Protein AF-A0A7C1ADQ8-F1 (afdb_monomer_lite)

Structure (mmCIF, N/CA/C/O backbone):
data_AF-A0A7C1ADQ8-F1
#
_entry.id   AF-A0A7C1ADQ8-F1
#
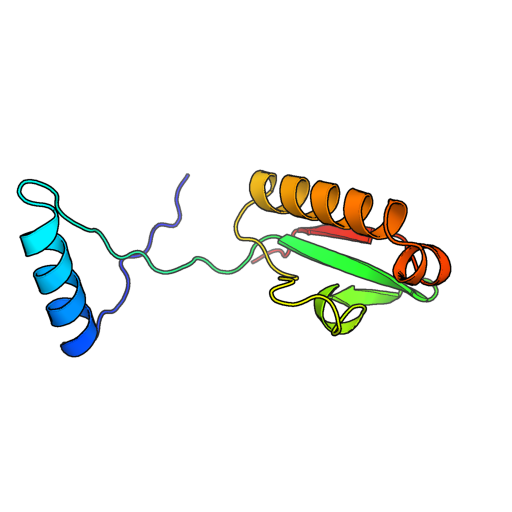loop_
_atom_site.group_PDB
_atom_site.id
_atom_site.type_symbol
_atom_site.label_atom_id
_atom_site.label_alt_id
_atom_site.label_comp_id
_atom_site.label_asym_id
_atom_site.label_entity_id
_atom_site.label_seq_id
_atom_site.pdbx_PDB_ins_code
_atom_site.Cartn_x
_atom_site.Cartn_y
_atom_site.Cartn_z
_atom_site.occupancy
_atom_site.B_iso_or_equiv
_atom_site.auth_seq_id
_atom_site.auth_comp_id
_atom_site.auth_asym_id
_atom_site.auth_atom_id
_atom_site.pdbx_PDB_model_num
ATOM 1 N N . MET A 1 1 ? -15.155 13.262 0.087 1.00 34.41 1 MET A N 1
ATOM 2 C CA . MET A 1 1 ? -16.483 12.949 0.644 1.00 34.41 1 MET A CA 1
ATOM 3 C C . MET A 1 1 ? -16.476 11.474 0.937 1.00 34.41 1 MET A C 1
ATOM 5 O O . MET A 1 1 ? -16.266 10.681 0.028 1.00 34.41 1 MET A O 1
ATOM 9 N N . ASP A 1 2 ? -16.519 11.176 2.225 1.00 44.88 2 ASP A N 1
ATOM 10 C CA . ASP A 1 2 ? -16.204 9.886 2.807 1.00 44.88 2 ASP A CA 1
ATOM 11 C C . ASP A 1 2 ? -17.195 8.797 2.389 1.00 44.88 2 ASP A C 1
ATOM 13 O O . ASP A 1 2 ? -18.367 8.831 2.757 1.00 44.88 2 ASP A O 1
ATOM 17 N N . ASN A 1 3 ? -16.704 7.792 1.661 1.00 46.03 3 ASN A N 1
ATOM 18 C CA . ASN A 1 3 ? -17.378 6.502 1.491 1.00 46.03 3 ASN A CA 1
ATOM 19 C C . ASN A 1 3 ? -17.217 5.673 2.782 1.00 46.03 3 ASN A C 1
ATOM 21 O O . ASN A 1 3 ? -16.682 4.565 2.770 1.00 46.03 3 ASN A O 1
ATOM 25 N N . THR A 1 4 ? -17.627 6.230 3.923 1.00 54.44 4 THR A N 1
ATOM 26 C CA . THR A 1 4 ? -17.564 5.533 5.209 1.00 54.44 4 THR A CA 1
ATOM 27 C C . THR A 1 4 ? -18.761 4.610 5.315 1.00 54.44 4 THR A C 1
ATOM 29 O O . THR A 1 4 ? -19.863 5.021 5.677 1.00 54.44 4 THR A O 1
ATOM 32 N N . LYS A 1 5 ? -18.550 3.341 4.984 1.00 64.00 5 LYS A N 1
ATOM 33 C CA . LYS A 1 5 ? -19.521 2.290 5.262 1.00 64.00 5 LYS A CA 1
ATOM 34 C C . LYS A 1 5 ? -19.279 1.774 6.678 1.00 64.00 5 LYS A C 1
ATOM 36 O O . LYS A 1 5 ? -18.134 1.577 7.079 1.00 64.00 5 LYS A O 1
ATOM 41 N N . MET A 1 6 ? -20.340 1.601 7.463 1.00 69.06 6 MET A N 1
ATOM 42 C CA . MET A 1 6 ? -20.224 0.956 8.775 1.00 69.06 6 MET A CA 1
ATOM 43 C C . MET A 1 6 ? -19.723 -0.471 8.572 1.00 69.06 6 MET A C 1
ATOM 45 O O . MET A 1 6 ? -20.244 -1.181 7.709 1.00 69.06 6 MET A O 1
ATOM 49 N N . ALA A 1 7 ? -18.711 -0.876 9.339 1.00 74.62 7 ALA A N 1
ATOM 50 C 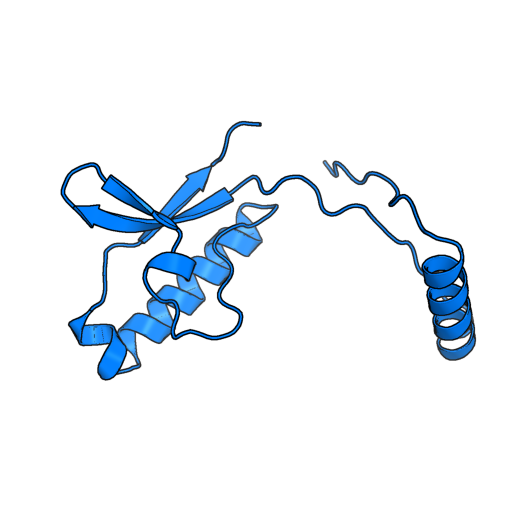CA . ALA A 1 7 ? -18.208 -2.235 9.242 1.00 74.62 7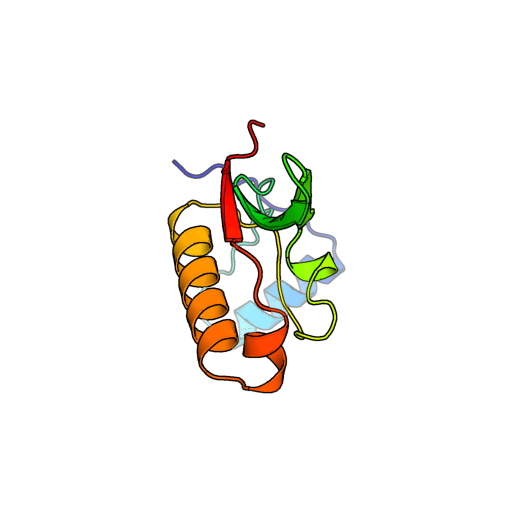 ALA A CA 1
ATOM 51 C C . ALA A 1 7 ? -19.270 -3.228 9.720 1.00 74.62 7 ALA A C 1
ATOM 53 O O . ALA A 1 7 ? -19.906 -3.015 10.753 1.00 74.62 7 ALA A O 1
ATOM 54 N N . LYS A 1 8 ? -19.441 -4.340 8.998 1.00 79.81 8 LYS A N 1
ATOM 55 C CA . LYS A 1 8 ? -20.100 -5.510 9.583 1.00 79.81 8 LYS A CA 1
ATOM 56 C C . LYS A 1 8 ? -19.182 -6.092 10.653 1.00 79.81 8 LYS A C 1
ATOM 58 O O . LYS A 1 8 ? -18.127 -6.626 10.327 1.00 79.81 8 LYS A O 1
ATOM 63 N N . LEU A 1 9 ? -19.590 -5.955 11.908 1.00 81.38 9 LEU A N 1
ATOM 64 C CA . LEU A 1 9 ? -18.868 -6.479 13.061 1.00 81.38 9 LEU A CA 1
ATOM 65 C C . LEU A 1 9 ? -19.419 -7.848 13.447 1.00 81.38 9 LEU A C 1
ATOM 67 O O . LEU A 1 9 ? -20.634 -8.052 13.423 1.00 81.38 9 LEU A O 1
ATOM 71 N N . SER A 1 10 ? -18.523 -8.765 13.802 1.00 87.19 10 SER A N 1
ATOM 72 C CA . SER A 1 10 ? -18.900 -9.980 14.522 1.00 87.19 10 SER A CA 1
ATOM 73 C C . SER A 1 10 ? -19.169 -9.673 16.001 1.00 87.19 10 SER A C 1
ATOM 75 O O . SER A 1 10 ? -18.771 -8.618 16.504 1.00 87.19 10 SER A O 1
ATOM 77 N N . ASP A 1 11 ? -19.812 -10.598 16.717 1.00 87.69 11 ASP A N 1
ATOM 78 C CA . ASP A 1 11 ? -20.037 -10.453 18.163 1.00 87.69 11 ASP A CA 1
ATOM 79 C C . ASP A 1 11 ? -18.712 -10.331 18.942 1.00 87.69 11 ASP A C 1
ATOM 81 O O . ASP A 1 11 ? -18.618 -9.530 19.876 1.00 87.69 11 ASP A O 1
ATOM 85 N N . GLU A 1 12 ? -17.661 -11.037 18.503 1.00 87.62 12 GLU A N 1
ATOM 86 C CA . GLU A 1 12 ? -16.307 -10.937 19.070 1.00 87.62 12 GLU A CA 1
ATOM 87 C C . GLU A 1 12 ? -15.704 -9.535 18.871 1.00 87.62 12 GLU A C 1
ATOM 89 O O . GLU A 1 12 ? -15.138 -8.958 19.806 1.00 87.62 12 GLU A O 1
ATOM 94 N N . ASP A 1 13 ? -15.867 -8.941 17.683 1.00 85.31 13 ASP A N 1
ATOM 95 C CA . ASP A 1 13 ? -15.381 -7.584 17.402 1.00 85.31 13 ASP A CA 1
ATOM 96 C C . ASP A 1 13 ? -16.104 -6.541 18.265 1.00 85.31 13 ASP A C 1
ATOM 98 O O . ASP A 1 13 ? -15.483 -5.608 18.784 1.00 85.31 13 ASP A O 1
ATOM 102 N N . VAL A 1 14 ? -17.420 -6.700 18.453 1.00 87.25 14 VAL A N 1
ATOM 103 C CA . VAL A 1 14 ? -18.224 -5.815 19.308 1.00 87.25 14 VAL A CA 1
ATOM 104 C C . VAL A 1 14 ? -17.757 -5.898 20.761 1.00 87.25 14 VAL A C 1
ATOM 106 O O . VAL A 1 14 ? -17.640 -4.870 21.433 1.00 87.25 14 VAL A O 1
ATOM 109 N N . GLU A 1 15 ? -17.464 -7.096 21.263 1.00 89.62 15 GLU A N 1
ATOM 110 C CA . GLU A 1 15 ? -16.977 -7.281 22.629 1.00 89.62 15 GLU A CA 1
ATOM 111 C C . GLU A 1 15 ? -15.577 -6.679 22.837 1.00 89.62 15 GLU A C 1
ATOM 113 O O . GLU A 1 15 ? -15.318 -6.021 23.857 1.00 89.62 15 GLU A O 1
ATOM 118 N N . ALA A 1 16 ? -14.695 -6.814 21.844 1.00 88.38 16 ALA A N 1
ATOM 119 C CA . ALA A 1 16 ? -13.381 -6.181 21.846 1.00 88.38 16 ALA A CA 1
ATOM 120 C C . ALA A 1 16 ? -13.485 -4.646 21.858 1.00 88.38 16 ALA A C 1
ATOM 122 O O . ALA A 1 16 ? -12.817 -3.987 22.663 1.00 88.38 16 ALA A O 1
ATOM 123 N N . ILE A 1 17 ? -14.362 -4.073 21.024 1.00 88.00 17 ILE A N 1
ATOM 124 C CA . ILE A 1 17 ? -14.618 -2.627 20.976 1.00 88.00 17 ILE A CA 1
ATOM 125 C C . ILE A 1 17 ? -15.144 -2.131 22.323 1.00 88.00 17 ILE A C 1
ATOM 127 O O . ILE A 1 17 ? -14.558 -1.216 22.900 1.00 88.00 17 ILE A O 1
ATOM 131 N N . ARG A 1 18 ? -16.163 -2.786 22.894 1.00 88.31 18 ARG A N 1
ATOM 132 C CA . ARG A 1 18 ? -16.715 -2.419 24.212 1.00 88.31 18 ARG A CA 1
ATOM 133 C C . ARG A 1 18 ? -15.663 -2.463 25.317 1.00 88.31 18 ARG A C 1
ATOM 135 O O . ARG A 1 18 ? -15.651 -1.624 26.218 1.00 88.31 18 ARG A O 1
ATOM 142 N N . SER A 1 19 ? -14.769 -3.447 25.268 1.00 90.44 19 SER A N 1
ATOM 143 C CA . SER A 1 19 ? -13.673 -3.573 26.233 1.00 90.44 19 SER A CA 1
ATOM 144 C C . SER A 1 19 ? -12.655 -2.437 26.108 1.00 90.44 19 SER A C 1
ATOM 146 O O . SER A 1 19 ? -12.097 -1.997 27.115 1.00 90.44 19 SER A O 1
ATOM 148 N N . LEU A 1 20 ? -12.419 -1.940 24.893 1.00 89.75 20 LEU A N 1
ATOM 149 C CA . LEU A 1 20 ? -11.570 -0.777 24.644 1.00 89.75 20 LEU A CA 1
ATOM 150 C C . LEU A 1 20 ? -12.252 0.528 25.063 1.00 89.75 20 LEU A C 1
ATOM 152 O O . LEU A 1 20 ? -11.615 1.346 25.721 1.00 89.75 20 LEU A O 1
ATOM 156 N N . GLU A 1 21 ? -13.540 0.702 24.773 1.00 89.81 21 GLU A N 1
ATOM 157 C CA . GLU A 1 21 ? -14.320 1.871 25.204 1.00 89.81 21 GLU A CA 1
ATOM 158 C C . GLU A 1 21 ? -14.312 2.021 26.728 1.00 89.81 21 GLU A C 1
ATOM 160 O O . GLU A 1 21 ? -14.029 3.101 27.241 1.00 89.81 21 GLU A O 1
ATOM 165 N N . LYS A 1 22 ? -14.473 0.914 27.470 1.00 89.31 22 LYS A N 1
ATOM 166 C CA . LYS A 1 22 ? -14.339 0.907 28.938 1.00 89.31 22 LYS A CA 1
ATOM 167 C C . LYS A 1 22 ? -12.993 1.451 29.428 1.00 89.31 22 LYS A C 1
ATOM 169 O O . LYS A 1 22 ? -12.943 2.063 30.490 1.00 89.31 22 LYS A O 1
ATOM 174 N N . LYS A 1 23 ? -11.904 1.239 28.679 1.00 90.62 23 LYS A N 1
ATOM 175 C CA . LYS A 1 23 ? -10.574 1.789 29.008 1.00 90.62 23 LYS A CA 1
ATOM 176 C C . LYS A 1 23 ? -10.442 3.267 28.634 1.00 90.62 23 LYS A C 1
ATOM 178 O O . LYS A 1 23 ? -9.636 3.969 29.235 1.00 90.62 23 LYS A O 1
ATOM 183 N N . LEU A 1 24 ? -11.194 3.726 27.635 1.00 85.88 24 LEU A N 1
ATOM 184 C CA . LEU A 1 24 ? -11.135 5.089 27.102 1.00 85.88 24 LEU A CA 1
ATOM 185 C C . LEU A 1 24 ? -12.090 6.065 27.813 1.00 85.88 24 LEU A C 1
ATOM 187 O O . LEU A 1 24 ? -11.916 7.282 27.678 1.00 85.88 24 LEU A O 1
ATOM 191 N N . GLY A 1 25 ? -13.046 5.539 28.587 1.00 88.25 25 GLY A N 1
ATOM 192 C CA . GLY A 1 25 ? -13.963 6.297 29.433 1.00 88.25 25 GLY A CA 1
ATOM 193 C C . GLY A 1 25 ? -15.158 6.838 28.653 1.00 88.25 25 GLY A C 1
ATOM 194 O O . GLY A 1 25 ? -16.011 6.083 28.207 1.00 88.25 25 GLY A O 1
ATOM 195 N N . ASP A 1 26 ? -15.217 8.157 28.496 1.00 88.12 26 ASP A N 1
ATOM 196 C CA . ASP A 1 26 ? -16.308 8.896 27.847 1.00 88.12 26 ASP A CA 1
ATOM 197 C C . ASP A 1 26 ? -16.288 8.851 26.306 1.00 88.12 26 ASP A C 1
ATOM 199 O O . ASP A 1 26 ? -17.085 9.524 25.652 1.00 88.12 26 ASP A O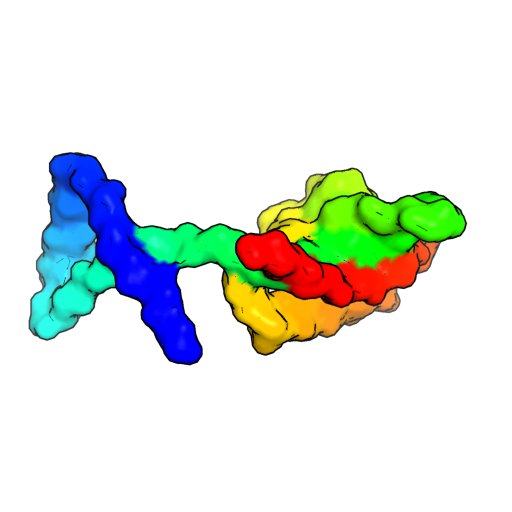 1
ATOM 203 N N . LYS A 1 27 ? -15.371 8.083 25.706 1.00 85.06 27 LYS A N 1
ATOM 204 C CA . LYS A 1 27 ? -15.147 8.044 24.254 1.00 85.06 27 LYS A CA 1
ATOM 205 C C . LYS A 1 27 ? -15.798 6.811 23.645 1.00 85.06 27 LYS A C 1
ATOM 207 O O . LYS A 1 27 ? -15.559 5.696 24.098 1.00 85.06 27 LYS A O 1
ATOM 212 N N . CYS A 1 28 ? -16.547 7.034 22.571 1.00 82.38 28 CYS A N 1
ATOM 213 C CA . CYS A 1 28 ? -17.128 5.990 21.733 1.00 82.38 28 CYS A CA 1
ATOM 214 C C . CYS A 1 28 ? -16.187 5.670 20.562 1.00 82.38 28 CYS A C 1
ATOM 216 O O . CYS A 1 28 ? -15.611 6.578 19.953 1.00 82.38 28 CYS A O 1
ATOM 218 N N . LEU A 1 29 ? -16.023 4.387 20.250 1.00 81.25 29 LEU A N 1
ATOM 219 C CA . LEU A 1 29 ? -15.232 3.896 19.127 1.00 81.25 29 LEU A CA 1
ATOM 220 C C . LEU A 1 29 ? -16.158 3.514 17.968 1.00 81.25 29 LEU A C 1
ATOM 222 O O . LEU A 1 29 ? -17.069 2.707 18.117 1.00 81.25 29 LEU A O 1
ATOM 226 N N . ILE A 1 30 ? -15.891 4.055 16.777 1.00 77.44 30 ILE A N 1
ATOM 227 C CA . ILE A 1 30 ? -16.655 3.745 15.561 1.00 77.44 30 ILE A CA 1
ATOM 228 C C . ILE A 1 30 ? -15.799 2.869 14.648 1.00 77.44 30 ILE A C 1
ATOM 230 O O . ILE A 1 30 ? -14.708 3.269 14.235 1.00 77.44 30 ILE A O 1
ATOM 234 N N . ALA A 1 31 ? -16.306 1.684 14.306 1.00 75.88 31 ALA A N 1
ATOM 235 C CA . ALA A 1 31 ? -15.675 0.806 13.330 1.00 75.88 31 ALA A CA 1
ATOM 236 C C . ALA A 1 31 ? -16.207 1.083 11.920 1.00 75.88 31 ALA A C 1
ATOM 238 O O . ALA A 1 31 ? -17.410 1.032 11.653 1.00 75.88 31 ALA A O 1
ATOM 239 N N . VAL A 1 32 ? -15.286 1.352 11.003 1.00 74.75 32 VAL A N 1
ATOM 240 C CA . VAL A 1 32 ? -15.589 1.681 9.611 1.00 74.75 32 VAL A CA 1
ATOM 241 C C . VAL A 1 32 ? -14.976 0.640 8.684 1.00 74.75 32 VAL A C 1
ATOM 243 O O . VAL A 1 32 ? -13.865 0.157 8.914 1.00 74.75 32 VAL A O 1
ATOM 246 N N . GLU A 1 33 ? -15.708 0.271 7.637 1.00 68.38 33 GLU A N 1
ATOM 247 C CA . GLU A 1 33 ? -15.205 -0.583 6.567 1.00 68.38 33 GLU A CA 1
ATOM 248 C C . GLU A 1 33 ? -14.104 0.182 5.823 1.00 68.38 33 GLU A C 1
ATOM 250 O O . GLU A 1 33 ? -14.289 1.327 5.404 1.00 68.38 33 GLU A O 1
ATOM 255 N N . LYS A 1 34 ? -12.933 -0.440 5.653 1.00 63.56 34 LYS A N 1
ATOM 256 C CA . LYS A 1 34 ? -11.903 0.120 4.775 1.00 63.56 34 LYS A CA 1
ATOM 257 C C . LYS A 1 34 ? -12.451 0.095 3.351 1.00 63.56 34 LYS A C 1
ATOM 259 O O . LYS A 1 34 ? -12.728 -0.982 2.831 1.00 63.56 34 LYS A O 1
ATOM 264 N N . GLY A 1 35 ? -12.610 1.272 2.747 1.00 64.12 35 GLY A N 1
ATOM 265 C CA . GLY A 1 35 ? -13.008 1.389 1.346 1.00 64.12 35 GLY A CA 1
ATOM 266 C C . GLY A 1 35 ? -12.054 0.634 0.419 1.00 64.12 35 GLY A C 1
ATOM 267 O O . GLY A 1 35 ? -10.890 0.398 0.763 1.00 64.12 35 GLY A O 1
ATOM 268 N N . GLU A 1 36 ? -12.549 0.262 -0.764 1.00 68.19 36 GLU A N 1
ATOM 269 C CA . GLU A 1 36 ? -11.699 -0.284 -1.820 1.00 68.19 36 GLU A CA 1
ATOM 270 C C . GLU A 1 36 ? -10.542 0.683 -2.096 1.00 68.19 36 GLU A C 1
ATOM 272 O O . GLU A 1 36 ? -10.716 1.904 -2.143 1.00 68.19 36 GLU A O 1
ATOM 277 N N . ALA A 1 37 ? -9.329 0.147 -2.215 1.00 74.12 37 ALA A N 1
ATOM 278 C CA . ALA A 1 37 ? -8.164 0.983 -2.437 1.00 74.12 37 ALA A CA 1
ATOM 279 C C . ALA A 1 37 ? -8.259 1.676 -3.801 1.00 74.12 37 ALA A C 1
ATOM 281 O O . ALA A 1 37 ? -8.332 1.025 -4.840 1.00 74.12 37 ALA A O 1
ATOM 282 N N . MET A 1 38 ? -8.193 3.004 -3.797 1.00 87.00 38 MET A N 1
ATOM 283 C CA . MET A 1 38 ? -8.336 3.822 -5.004 1.00 87.00 38 MET A CA 1
ATOM 284 C C . MET A 1 38 ? -7.001 4.080 -5.702 1.00 87.00 38 MET A C 1
ATOM 286 O O . MET A 1 38 ? -6.974 4.549 -6.839 1.00 87.00 38 MET A O 1
ATOM 290 N N . TYR A 1 39 ? -5.877 3.804 -5.040 1.00 92.44 39 TYR A N 1
ATOM 291 C CA . TYR A 1 39 ? -4.543 4.093 -5.553 1.00 92.44 39 TYR A CA 1
ATOM 292 C C . TYR A 1 39 ? -3.626 2.880 -5.402 1.00 92.44 39 TYR A C 1
ATOM 294 O O . TYR A 1 39 ? -3.463 2.345 -4.308 1.00 92.44 39 TYR A O 1
ATOM 302 N N . ALA A 1 40 ? -2.989 2.482 -6.504 1.00 94.38 40 ALA A N 1
ATOM 303 C CA . ALA A 1 40 ? -1.910 1.502 -6.529 1.00 94.38 40 ALA A CA 1
ATOM 304 C C . ALA A 1 40 ? -0.557 2.217 -6.593 1.00 94.38 40 ALA A C 1
ATOM 306 O O . ALA A 1 40 ? -0.346 3.078 -7.454 1.00 94.38 40 ALA A O 1
ATOM 307 N N . LEU A 1 41 ? 0.377 1.835 -5.729 1.00 96.94 41 LEU A N 1
ATOM 308 C CA . LEU A 1 41 ? 1.789 2.164 -5.847 1.00 96.94 41 LEU A CA 1
ATOM 309 C C . LEU A 1 41 ? 2.488 1.018 -6.583 1.00 96.94 41 LEU A C 1
ATOM 311 O O . LEU A 1 41 ? 2.491 -0.126 -6.138 1.00 96.94 41 LEU A O 1
ATOM 315 N N . GLU A 1 42 ? 3.074 1.332 -7.734 1.00 97.50 42 GLU A N 1
ATOM 316 C CA . GLU A 1 42 ? 3.650 0.340 -8.644 1.00 97.50 42 GLU A CA 1
ATOM 317 C C . GLU A 1 42 ? 5.100 0.679 -8.982 1.00 97.50 42 GLU A C 1
ATOM 319 O O . GLU A 1 42 ? 5.471 1.854 -9.055 1.00 97.50 42 GLU A O 1
ATOM 324 N N . ALA A 1 43 ? 5.901 -0.344 -9.264 1.00 97.38 43 ALA A N 1
ATOM 325 C CA . ALA A 1 43 ? 7.247 -0.233 -9.805 1.00 97.38 43 ALA A CA 1
ATOM 326 C C . ALA A 1 43 ? 7.302 -0.750 -11.249 1.00 97.38 43 ALA A C 1
ATOM 328 O O . ALA A 1 43 ? 6.659 -1.735 -11.610 1.00 97.38 43 ALA A O 1
ATOM 329 N N . LYS A 1 44 ? 8.091 -0.083 -12.096 1.00 97.44 44 LYS A N 1
ATOM 330 C CA . LYS A 1 44 ? 8.287 -0.485 -13.493 1.00 97.44 44 LYS A CA 1
ATOM 331 C C . LYS A 1 44 ? 9.255 -1.665 -13.570 1.00 97.44 44 LYS A C 1
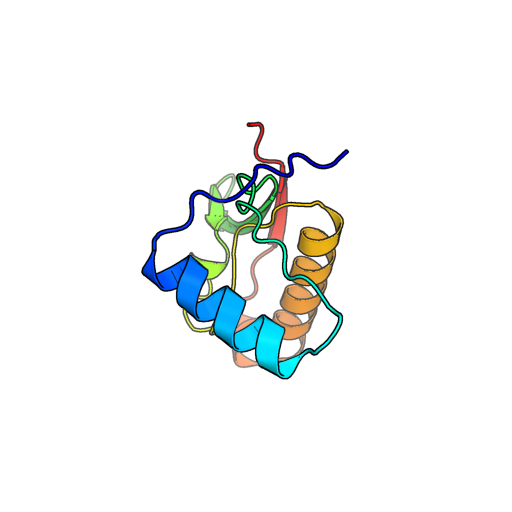ATOM 333 O O . LYS A 1 44 ? 10.438 -1.500 -13.260 1.00 97.44 44 LYS A O 1
ATOM 338 N N . ILE A 1 45 ? 8.779 -2.824 -14.022 1.00 96.31 45 ILE A N 1
ATOM 339 C CA . ILE A 1 45 ? 9.603 -4.039 -14.154 1.00 96.31 45 ILE A CA 1
ATOM 340 C C . ILE A 1 45 ? 10.131 -4.246 -15.579 1.00 96.31 45 ILE A C 1
ATOM 342 O O . ILE A 1 45 ? 11.238 -4.755 -15.741 1.00 96.31 45 ILE A O 1
ATOM 346 N N . SER A 1 46 ? 9.411 -3.770 -16.600 1.00 94.00 46 SER A N 1
ATOM 347 C CA . SER A 1 46 ? 9.839 -3.794 -18.007 1.00 94.00 46 SER A CA 1
ATOM 348 C C . SER A 1 46 ? 9.130 -2.682 -18.815 1.00 94.00 46 SER A C 1
ATOM 350 O O . SER A 1 46 ? 8.352 -1.902 -18.245 1.00 94.00 46 SER A O 1
ATOM 352 N N . PRO A 1 47 ? 9.421 -2.491 -20.118 1.00 94.50 47 PRO A N 1
ATOM 353 C CA . PRO A 1 47 ? 8.689 -1.535 -20.948 1.00 94.50 47 PRO A CA 1
ATOM 354 C C . PRO A 1 47 ? 7.181 -1.804 -20.899 1.00 94.50 47 PRO A C 1
ATOM 356 O O . PRO A 1 47 ? 6.737 -2.911 -21.160 1.00 94.50 47 PRO A O 1
ATOM 359 N N . ASN A 1 48 ? 6.399 -0.783 -20.545 1.00 92.50 48 ASN A N 1
ATOM 360 C CA . ASN A 1 48 ? 4.940 -0.846 -20.388 1.00 92.50 48 ASN A CA 1
ATOM 361 C C . ASN A 1 48 ? 4.403 -1.812 -19.315 1.00 92.50 48 ASN A C 1
ATOM 363 O O . ASN A 1 48 ? 3.190 -1.870 -19.135 1.00 92.50 48 ASN A O 1
ATOM 367 N N . VAL A 1 49 ? 5.266 -2.475 -18.537 1.00 95.94 49 VAL A N 1
ATOM 368 C CA . VAL A 1 49 ? 4.846 -3.375 -17.456 1.00 95.94 49 VAL A CA 1
ATOM 369 C C . VAL A 1 49 ? 5.179 -2.778 -16.094 1.00 95.94 49 VAL A C 1
ATOM 371 O O . VAL A 1 49 ? 6.316 -2.380 -15.810 1.00 95.94 49 VAL A O 1
ATOM 374 N N . TRP A 1 50 ? 4.157 -2.734 -15.249 1.00 97.31 50 TRP A N 1
ATOM 375 C CA . TRP A 1 50 ? 4.198 -2.206 -13.895 1.00 97.31 50 TRP A CA 1
ATOM 376 C C . TRP A 1 50 ? 3.618 -3.245 -12.946 1.00 97.31 50 TRP A C 1
ATOM 378 O O . TRP A 1 50 ? 2.597 -3.847 -13.258 1.00 97.31 50 TRP A O 1
ATOM 388 N N . GLU A 1 51 ? 4.267 -3.434 -11.806 1.00 97.31 51 GLU A N 1
ATOM 389 C CA . GLU A 1 51 ? 3.876 -4.414 -10.795 1.00 97.31 51 GLU A CA 1
ATOM 390 C C . GLU A 1 51 ? 3.740 -3.727 -9.435 1.00 97.31 51 GLU A C 1
ATOM 392 O O . GLU A 1 51 ? 4.400 -2.716 -9.172 1.00 97.31 51 GLU A O 1
ATOM 397 N N . ALA A 1 52 ? 2.880 -4.270 -8.578 1.00 95.75 52 ALA A N 1
ATOM 398 C CA . ALA A 1 52 ? 2.688 -3.791 -7.217 1.00 95.75 52 ALA A CA 1
ATOM 399 C C . ALA A 1 52 ? 4.017 -3.795 -6.431 1.00 95.75 52 ALA A C 1
ATOM 401 O O . ALA A 1 52 ? 4.825 -4.720 -6.533 1.00 95.75 52 ALA A O 1
ATOM 402 N N . ILE A 1 53 ? 4.286 -2.724 -5.681 1.00 96.06 53 ILE A N 1
ATOM 403 C CA . ILE A 1 53 ? 5.590 -2.530 -5.023 1.00 96.06 53 ILE A CA 1
ATOM 404 C C . ILE A 1 53 ? 5.909 -3.551 -3.927 1.00 96.06 53 ILE A C 1
ATOM 406 O O . ILE A 1 53 ? 7.084 -3.803 -3.679 1.00 96.06 53 ILE A O 1
ATOM 410 N N . ASP A 1 54 ? 4.898 -4.162 -3.322 1.00 95.38 54 ASP A N 1
ATOM 411 C CA . ASP A 1 54 ? 5.025 -5.239 -2.336 1.00 95.38 54 ASP A CA 1
ATOM 412 C C . ASP A 1 54 ? 5.554 -6.536 -2.965 1.00 95.38 54 ASP A C 1
ATOM 414 O O . ASP A 1 54 ? 6.352 -7.243 -2.361 1.00 95.38 54 ASP A O 1
ATOM 418 N N . LYS A 1 55 ? 5.196 -6.815 -4.221 1.00 95.44 55 LYS A N 1
ATOM 419 C CA . LYS A 1 55 ? 5.760 -7.933 -4.991 1.00 95.44 55 LYS A CA 1
ATOM 420 C C . LYS A 1 55 ? 7.154 -7.645 -5.534 1.00 95.44 55 LYS A C 1
ATOM 422 O O . LYS A 1 55 ? 7.932 -8.571 -5.744 1.00 95.44 55 LYS A O 1
ATOM 427 N N . VAL A 1 56 ? 7.461 -6.378 -5.817 1.00 95.00 56 VAL A N 1
ATOM 428 C CA . VAL A 1 56 ? 8.776 -5.975 -6.346 1.00 95.00 56 VAL A CA 1
ATOM 429 C C . VAL A 1 56 ? 9.826 -5.881 -5.240 1.00 95.00 56 VAL A C 1
ATOM 431 O O . VAL A 1 56 ? 10.995 -6.164 -5.501 1.00 95.00 56 VAL A O 1
ATOM 434 N N . TYR A 1 57 ? 9.413 -5.517 -4.027 1.00 94.06 57 TYR A N 1
ATOM 435 C CA . TYR A 1 57 ? 10.269 -5.409 -2.846 1.00 94.06 57 TYR A CA 1
ATOM 436 C C . TYR A 1 57 ? 9.700 -6.221 -1.665 1.00 94.06 57 TYR A C 1
ATOM 438 O O . TYR A 1 57 ? 9.388 -5.637 -0.622 1.00 94.06 57 TYR A O 1
ATOM 446 N N . PRO A 1 58 ? 9.544 -7.553 -1.806 1.00 93.69 58 PRO A N 1
ATOM 447 C CA . PRO A 1 58 ? 8.937 -8.404 -0.777 1.00 93.69 58 PRO A CA 1
ATOM 448 C C . PRO A 1 58 ? 9.722 -8.423 0.541 1.00 93.69 58 PRO A C 1
ATOM 450 O O . PRO A 1 58 ? 9.188 -8.777 1.588 1.00 93.69 58 PRO A O 1
ATOM 453 N N . GLU A 1 59 ? 10.995 -8.037 0.509 1.00 92.31 59 GLU A N 1
ATOM 454 C CA . GLU A 1 59 ? 11.862 -7.933 1.677 1.00 92.31 59 GLU A CA 1
ATOM 455 C C . GLU A 1 59 ? 11.553 -6.726 2.579 1.00 92.31 59 GLU A C 1
ATOM 457 O O . GLU A 1 59 ? 12.014 -6.672 3.722 1.00 92.31 59 GLU A O 1
ATOM 462 N N . ILE A 1 60 ? 10.784 -5.747 2.092 1.00 91.50 60 ILE A N 1
ATOM 463 C CA . ILE A 1 60 ? 10.387 -4.584 2.886 1.00 91.50 60 ILE A CA 1
ATOM 464 C C . ILE A 1 60 ? 9.128 -4.954 3.668 1.00 91.50 60 ILE A C 1
ATOM 466 O O . ILE A 1 60 ? 8.020 -4.994 3.135 1.00 91.50 60 ILE A O 1
ATOM 470 N N . LYS A 1 61 ? 9.310 -5.215 4.963 1.00 88.44 61 LYS A N 1
ATOM 471 C CA . LYS A 1 61 ? 8.216 -5.562 5.871 1.00 88.44 61 LYS A CA 1
ATOM 472 C C . LYS A 1 61 ? 7.139 -4.469 5.887 1.00 88.44 61 LYS A C 1
ATOM 474 O O . LYS A 1 61 ? 7.455 -3.281 5.883 1.00 88.44 61 LYS A O 1
ATOM 479 N N . ASP A 1 62 ? 5.877 -4.893 5.927 1.00 87.31 62 ASP A N 1
ATOM 480 C CA . ASP A 1 62 ? 4.689 -4.033 6.032 1.00 87.31 62 ASP A CA 1
ATOM 481 C C . ASP A 1 62 ? 4.506 -3.043 4.863 1.00 87.31 62 ASP A C 1
ATOM 483 O O . ASP A 1 62 ? 3.736 -2.080 4.949 1.00 87.31 62 ASP A O 1
ATOM 487 N N . LEU A 1 63 ? 5.186 -3.293 3.741 1.00 91.19 63 LEU A N 1
ATOM 488 C CA . LEU A 1 63 ? 5.065 -2.498 2.533 1.00 91.19 63 LEU A CA 1
ATOM 489 C C . LEU A 1 63 ? 3.715 -2.763 1.852 1.00 91.19 63 LEU A C 1
ATOM 491 O O . LEU A 1 63 ? 3.448 -3.855 1.365 1.00 91.19 63 LEU A O 1
ATOM 495 N N . LYS A 1 64 ? 2.853 -1.745 1.805 1.00 93.12 64 LYS A N 1
ATOM 496 C CA . LYS A 1 64 ? 1.521 -1.828 1.186 1.00 93.12 64 LYS A CA 1
ATOM 497 C C . LYS A 1 64 ? 1.554 -1.274 -0.228 1.00 93.12 64 LYS A C 1
ATOM 499 O O . LYS A 1 64 ? 1.989 -0.149 -0.421 1.00 93.12 64 LYS A O 1
ATOM 504 N N . ALA A 1 65 ? 1.024 -1.995 -1.210 1.00 94.12 65 ALA A N 1
ATOM 505 C CA . ALA A 1 65 ? 0.909 -1.467 -2.571 1.00 94.12 65 ALA A CA 1
ATOM 506 C C . ALA A 1 65 ? -0.376 -0.667 -2.833 1.00 94.12 65 ALA A C 1
ATOM 508 O O . ALA A 1 65 ? -0.493 -0.036 -3.880 1.00 94.12 65 ALA A O 1
ATOM 509 N N . TYR A 1 66 ? -1.330 -0.667 -1.903 1.00 93.38 66 TYR A N 1
ATOM 510 C CA . TYR A 1 66 ? -2.677 -0.151 -2.128 1.00 93.38 66 TYR A CA 1
ATOM 511 C C . TYR A 1 66 ? -3.088 0.840 -1.042 1.00 93.38 66 TYR A C 1
ATOM 513 O O . TYR A 1 66 ? -2.894 0.583 0.149 1.00 93.38 66 TYR A O 1
ATOM 521 N N . TYR A 1 67 ? -3.663 1.965 -1.467 1.00 90.56 67 TYR A N 1
ATOM 522 C CA . TYR A 1 67 ? -4.003 3.094 -0.607 1.00 90.56 67 TYR A CA 1
ATOM 523 C C . TYR A 1 67 ? -5.412 3.626 -0.906 1.00 90.56 67 TYR A C 1
ATOM 525 O O . TYR A 1 67 ? -5.814 3.659 -2.074 1.00 90.56 67 TYR A O 1
ATOM 533 N N . PRO A 1 68 ? -6.166 4.040 0.129 1.00 86.12 68 PRO A N 1
ATOM 534 C CA . PRO A 1 68 ? -7.548 4.490 -0.031 1.00 86.12 68 PRO A CA 1
ATOM 535 C C . PRO A 1 68 ? -7.654 5.891 -0.651 1.00 86.12 68 PRO A C 1
ATOM 537 O O . PRO A 1 68 ? -8.611 6.170 -1.366 1.00 86.12 68 PRO A O 1
ATOM 540 N N . ASP A 1 69 ? -6.660 6.754 -0.438 1.00 86.69 69 ASP A N 1
ATOM 541 C CA . ASP A 1 69 ? -6.668 8.149 -0.877 1.00 86.69 69 ASP A CA 1
ATOM 542 C C . ASP A 1 69 ? -5.316 8.587 -1.480 1.00 86.69 69 ASP A C 1
ATOM 544 O O . ASP A 1 69 ? -4.282 7.935 -1.302 1.00 86.69 69 ASP A O 1
ATOM 548 N N . ASP A 1 70 ? -5.334 9.691 -2.234 1.00 89.19 70 ASP A N 1
ATOM 549 C CA . ASP A 1 70 ? -4.167 10.213 -2.962 1.00 89.19 70 ASP A CA 1
ATOM 550 C C . ASP A 1 70 ? -3.075 10.754 -2.031 1.00 89.19 70 ASP A C 1
ATOM 552 O O . ASP A 1 70 ? -1.887 10.632 -2.332 1.00 89.19 70 ASP A O 1
ATOM 556 N N . GLU A 1 71 ? -3.459 11.354 -0.904 1.00 92.50 71 GLU A N 1
ATOM 557 C CA . GLU A 1 71 ? -2.523 11.965 0.037 1.00 92.50 71 GLU A CA 1
ATOM 558 C C . GLU A 1 71 ? -1.671 10.887 0.710 1.00 92.50 71 GLU A C 1
ATOM 560 O O . GLU A 1 71 ? -0.440 10.908 0.597 1.00 92.50 71 GLU A O 1
ATOM 565 N N . THR A 1 72 ? -2.316 9.878 1.296 1.00 91.19 72 THR A N 1
ATOM 566 C CA . THR A 1 72 ? -1.658 8.715 1.895 1.00 91.19 72 THR A CA 1
ATOM 567 C C . THR A 1 72 ? -0.778 8.005 0.865 1.00 91.19 72 THR A C 1
ATOM 569 O O . THR A 1 72 ? 0.369 7.648 1.154 1.00 91.19 72 THR A O 1
ATOM 572 N N . ALA A 1 73 ? -1.261 7.854 -0.372 1.00 94.12 73 ALA A N 1
ATOM 573 C CA . ALA A 1 73 ? -0.502 7.228 -1.449 1.00 94.12 73 ALA A CA 1
ATOM 574 C C . ALA A 1 73 ? 0.765 8.027 -1.821 1.00 94.12 73 ALA A C 1
ATOM 576 O O . ALA A 1 73 ? 1.837 7.449 -2.042 1.00 94.12 73 ALA A O 1
ATOM 577 N N . ARG A 1 74 ? 0.683 9.364 -1.875 1.00 96.19 74 ARG A N 1
ATOM 578 C CA . ARG A 1 74 ? 1.833 10.246 -2.150 1.00 96.19 74 ARG A CA 1
ATOM 579 C C . ARG A 1 74 ? 2.849 10.229 -1.021 1.00 96.19 74 ARG A C 1
ATOM 581 O O . ARG A 1 74 ? 4.046 10.145 -1.312 1.00 96.19 74 ARG A O 1
ATOM 588 N N . LEU A 1 75 ? 2.391 10.268 0.230 1.00 96.44 75 LEU A N 1
ATOM 589 C CA . LEU A 1 75 ? 3.255 10.158 1.406 1.00 96.44 75 LEU A CA 1
ATOM 590 C C . LEU A 1 75 ? 4.022 8.836 1.385 1.00 96.44 75 LEU A C 1
ATOM 592 O O . LEU A 1 75 ? 5.252 8.830 1.472 1.00 96.44 75 LEU A O 1
ATOM 596 N N . ALA A 1 76 ? 3.322 7.727 1.150 1.00 95.44 76 ALA A N 1
ATOM 597 C CA . ALA A 1 76 ? 3.944 6.416 1.058 1.00 95.44 76 ALA A CA 1
ATOM 598 C C . ALA A 1 76 ? 4.940 6.304 -0.106 1.00 95.44 76 ALA A C 1
ATOM 600 O O . ALA A 1 76 ? 6.056 5.813 0.076 1.00 95.44 76 ALA A O 1
ATOM 6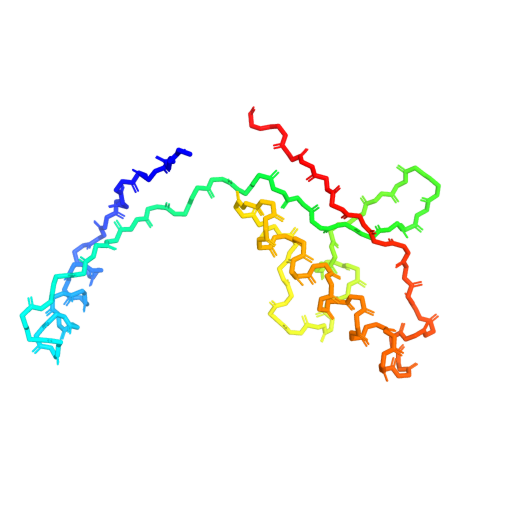01 N N . LYS A 1 77 ? 4.595 6.826 -1.291 1.00 96.56 77 LYS A N 1
ATOM 602 C CA . LYS A 1 77 ? 5.525 6.911 -2.429 1.00 96.56 77 LYS A CA 1
ATOM 603 C C . LYS A 1 77 ? 6.783 7.708 -2.071 1.00 96.56 77 LYS A C 1
ATOM 605 O O . LYS A 1 77 ? 7.883 7.316 -2.461 1.00 96.56 77 LYS A O 1
ATOM 610 N N . GLY A 1 78 ? 6.632 8.835 -1.375 1.00 96.31 78 GLY A N 1
ATOM 611 C CA . GLY A 1 78 ? 7.741 9.675 -0.923 1.00 96.31 78 GLY A CA 1
ATOM 612 C C . GLY A 1 78 ? 8.659 8.941 0.054 1.00 96.31 78 GLY A C 1
ATOM 613 O O . GLY A 1 78 ? 9.872 8.901 -0.162 1.00 96.31 78 GLY A O 1
ATOM 614 N N . ALA A 1 79 ? 8.075 8.293 1.064 1.00 94.88 79 ALA A N 1
ATOM 615 C CA . ALA A 1 79 ? 8.797 7.488 2.044 1.00 94.88 79 ALA A CA 1
ATOM 616 C C . ALA A 1 79 ? 9.552 6.325 1.382 1.00 94.88 79 ALA A C 1
ATOM 618 O O . ALA A 1 79 ? 10.756 6.175 1.597 1.00 94.88 79 ALA A O 1
ATOM 619 N N . LEU A 1 80 ? 8.892 5.569 0.495 1.00 95.31 80 LEU A N 1
ATOM 620 C CA . LEU A 1 80 ? 9.528 4.489 -0.260 1.00 95.31 80 LEU A CA 1
ATOM 621 C C . LEU A 1 80 ? 10.671 5.023 -1.128 1.00 95.31 80 LEU A C 1
ATOM 623 O O . LEU A 1 80 ? 11.768 4.478 -1.106 1.00 95.31 80 LEU A O 1
ATOM 627 N N . LYS A 1 81 ? 10.465 6.128 -1.857 1.00 94.94 81 LYS A N 1
ATOM 628 C CA . LYS A 1 81 ? 11.531 6.753 -2.655 1.00 94.94 81 LYS A CA 1
ATOM 629 C C . LYS A 1 81 ? 12.734 7.132 -1.787 1.00 94.94 81 LYS A C 1
ATOM 631 O O . LYS A 1 81 ? 13.864 6.941 -2.229 1.00 94.94 81 LYS A O 1
ATOM 636 N N . SER A 1 82 ? 12.497 7.664 -0.587 1.00 94.44 82 SER A N 1
ATOM 637 C CA . SER A 1 82 ? 13.553 8.005 0.369 1.00 94.44 82 SER A CA 1
ATOM 638 C C . SER A 1 82 ? 14.325 6.758 0.807 1.00 94.44 82 SER A C 1
ATOM 640 O O . SER A 1 82 ? 15.544 6.717 0.659 1.00 94.44 82 SER A O 1
ATOM 642 N N . LEU A 1 83 ? 13.619 5.699 1.216 1.00 93.00 83 LEU A N 1
ATOM 643 C CA . LEU A 1 83 ? 14.211 4.417 1.611 1.00 93.00 83 LEU A CA 1
ATOM 644 C C . LEU A 1 83 ? 15.053 3.786 0.491 1.00 93.00 83 LEU A C 1
ATOM 646 O O . LEU A 1 83 ? 16.189 3.368 0.716 1.00 93.00 83 LEU A O 1
ATOM 650 N N . LEU A 1 84 ? 14.517 3.750 -0.733 1.00 92.56 84 LEU A N 1
ATOM 651 C CA . LEU A 1 84 ? 15.212 3.202 -1.902 1.00 92.56 84 LEU A CA 1
ATOM 652 C C . LEU A 1 84 ? 16.463 4.017 -2.277 1.00 92.56 84 LEU A C 1
ATOM 654 O O . LEU A 1 84 ? 17.350 3.496 -2.950 1.00 92.56 84 LEU A O 1
ATOM 658 N N . ASN A 1 85 ? 16.532 5.290 -1.875 1.00 92.06 85 ASN A N 1
ATOM 659 C CA . ASN A 1 85 ? 17.689 6.156 -2.095 1.00 92.06 85 ASN A CA 1
ATOM 660 C C . ASN A 1 85 ? 18.713 6.104 -0.955 1.00 92.06 85 ASN A C 1
ATOM 662 O O . ASN A 1 85 ? 19.883 6.368 -1.207 1.00 92.06 85 ASN A O 1
ATOM 666 N N . SER A 1 86 ? 18.295 5.829 0.281 1.00 91.19 86 SER A N 1
ATOM 667 C CA . SER A 1 86 ? 19.177 5.864 1.453 1.00 91.19 86 SER A CA 1
ATOM 668 C C . SER A 1 86 ? 19.830 4.514 1.749 1.00 91.19 86 SER A C 1
ATOM 670 O O . SER A 1 86 ? 20.939 4.464 2.281 1.00 91.19 86 SER A O 1
ATOM 672 N N . ASN A 1 87 ? 19.184 3.407 1.379 1.00 90.50 87 ASN A N 1
ATOM 673 C CA . ASN A 1 87 ? 19.702 2.070 1.631 1.00 90.50 87 ASN A CA 1
ATOM 674 C C . ASN A 1 87 ? 20.488 1.533 0.422 1.00 90.50 87 ASN A C 1
ATOM 676 O O . ASN A 1 87 ? 19.920 1.266 -0.640 1.00 90.50 87 ASN A O 1
ATOM 680 N N . LYS A 1 88 ? 21.797 1.296 0.600 1.00 87.50 88 LYS A N 1
ATOM 681 C CA . LYS A 1 88 ? 22.702 0.785 -0.450 1.00 87.50 88 LYS A CA 1
ATOM 682 C C . LYS A 1 88 ? 22.233 -0.530 -1.088 1.00 87.50 88 LYS A C 1
ATOM 684 O O . LYS A 1 88 ? 22.508 -0.747 -2.269 1.00 87.50 88 LYS A O 1
ATOM 689 N N . ALA A 1 89 ? 21.546 -1.396 -0.339 1.00 86.00 89 ALA A N 1
ATOM 690 C CA . ALA A 1 89 ? 21.010 -2.651 -0.868 1.00 86.00 89 ALA A CA 1
ATOM 691 C C . ALA A 1 89 ? 19.909 -2.390 -1.911 1.00 86.00 89 ALA A C 1
ATOM 693 O O . ALA A 1 89 ? 19.904 -2.999 -2.983 1.00 86.00 89 ALA A O 1
ATOM 694 N N . TYR A 1 90 ? 19.036 -1.418 -1.637 1.00 87.31 90 TYR A N 1
ATOM 695 C CA . TYR A 1 90 ? 17.913 -1.063 -2.502 1.00 87.31 90 TYR A CA 1
ATOM 696 C C . TYR A 1 90 ? 18.293 -0.112 -3.632 1.00 87.31 90 TYR A C 1
ATOM 698 O O . TYR A 1 90 ? 17.748 -0.241 -4.727 1.00 87.31 90 TYR A O 1
ATOM 706 N N . MET A 1 91 ? 19.278 0.769 -3.434 1.00 85.88 91 MET A N 1
ATOM 707 C CA . MET A 1 91 ? 19.755 1.684 -4.480 1.00 85.88 91 MET A CA 1
ATOM 708 C C . MET A 1 91 ? 20.129 0.947 -5.771 1.00 85.88 91 MET A C 1
ATOM 710 O O . MET A 1 91 ? 19.769 1.392 -6.859 1.00 85.88 91 MET A O 1
ATOM 714 N N . LYS A 1 92 ? 20.799 -0.210 -5.660 1.00 86.25 92 LYS A N 1
ATOM 715 C CA . LYS A 1 92 ? 21.217 -1.025 -6.816 1.00 86.25 92 LYS A CA 1
ATOM 716 C C . LYS A 1 92 ? 20.046 -1.659 -7.576 1.00 86.25 92 LYS A C 1
ATOM 718 O O . LYS A 1 92 ? 20.199 -2.014 -8.739 1.00 86.25 92 LYS A O 1
ATOM 723 N N . ARG A 1 93 ? 18.892 -1.827 -6.925 1.00 87.94 93 ARG A N 1
ATOM 724 C CA . ARG A 1 93 ? 17.689 -2.482 -7.472 1.00 87.94 93 ARG A CA 1
ATOM 725 C C . ARG A 1 93 ? 16.515 -1.517 -7.626 1.00 87.94 93 ARG A C 1
ATOM 727 O O . ARG A 1 93 ? 15.390 -1.935 -7.906 1.00 87.94 93 ARG A O 1
ATOM 734 N N . LYS A 1 94 ? 16.758 -0.221 -7.435 1.00 91.00 94 LYS A N 1
ATOM 735 C CA . LYS A 1 94 ? 15.732 0.809 -7.498 1.00 91.00 94 LYS A CA 1
ATOM 736 C C . LYS A 1 94 ? 15.088 0.814 -8.881 1.00 91.00 94 LYS A C 1
ATOM 738 O O . LYS A 1 94 ? 15.761 0.925 -9.904 1.00 91.00 94 LYS A O 1
ATOM 743 N N . LYS A 1 95 ? 13.762 0.741 -8.895 1.00 93.25 95 LYS A N 1
ATOM 744 C CA . LYS A 1 95 ? 12.935 0.861 -10.092 1.00 93.25 95 LYS A CA 1
ATOM 745 C C . LYS A 1 95 ? 12.199 2.203 -10.072 1.00 93.25 95 LYS A C 1
ATOM 747 O O . LYS A 1 95 ? 11.946 2.753 -8.997 1.00 93.25 95 LYS A O 1
ATOM 752 N N . PRO A 1 96 ? 11.847 2.766 -11.239 1.00 95.50 96 PRO A N 1
ATOM 753 C CA . PRO A 1 96 ? 10.888 3.861 -11.302 1.00 95.50 96 PRO A CA 1
ATOM 754 C C . PRO A 1 96 ? 9.569 3.439 -10.651 1.00 95.50 96 PRO A C 1
ATOM 756 O O . PRO A 1 96 ? 9.059 2.365 -10.965 1.00 95.50 96 PRO A O 1
ATOM 759 N N . ILE A 1 97 ? 9.017 4.286 -9.780 1.00 96.75 97 ILE A N 1
ATOM 760 C CA . ILE A 1 97 ? 7.741 4.038 -9.098 1.00 96.75 97 ILE A CA 1
ATOM 761 C C . ILE A 1 97 ? 6.691 5.082 -9.483 1.00 96.75 97 ILE A C 1
ATOM 763 O O . ILE A 1 97 ? 7.016 6.263 -9.661 1.00 96.75 97 ILE A O 1
ATOM 767 N N . ARG A 1 98 ? 5.424 4.672 -9.577 1.00 96.50 98 ARG A N 1
ATOM 768 C CA . ARG A 1 98 ? 4.287 5.548 -9.897 1.00 96.50 98 ARG A CA 1
ATOM 769 C C . ARG A 1 98 ? 3.098 5.272 -8.991 1.00 96.50 98 ARG A C 1
ATOM 771 O O . ARG A 1 98 ? 2.954 4.169 -8.480 1.00 96.50 98 ARG A O 1
ATOM 778 N N . LEU A 1 99 ? 2.228 6.268 -8.877 1.00 96.81 99 LEU A N 1
ATOM 779 C CA . LEU A 1 99 ? 0.869 6.058 -8.398 1.00 96.81 99 LEU A CA 1
ATOM 780 C C . LEU A 1 99 ? -0.051 5.902 -9.599 1.00 96.81 99 LEU A C 1
ATOM 782 O O . LEU A 1 99 ? 0.025 6.693 -10.541 1.00 96.81 99 LEU A O 1
ATOM 786 N N . ARG A 1 100 ? -0.914 4.895 -9.554 1.00 94.94 100 ARG A N 1
ATOM 787 C CA . ARG A 1 100 ? -1.996 4.695 -10.508 1.00 94.94 100 ARG A CA 1
ATOM 788 C C . ARG A 1 100 ? -3.312 4.766 -9.753 1.00 94.94 100 ARG A C 1
ATOM 790 O O . ARG A 1 100 ? -3.526 3.992 -8.828 1.00 94.94 100 ARG A O 1
ATOM 797 N N . LYS A 1 101 ? -4.203 5.662 -10.173 1.00 92.19 101 LYS A N 1
ATOM 798 C CA . LYS A 1 101 ? -5.585 5.650 -9.697 1.00 92.19 101 LYS A CA 1
ATOM 799 C C . LYS A 1 101 ? -6.279 4.411 -10.267 1.00 92.19 101 LYS A C 1
ATOM 801 O O . LYS A 1 101 ? -6.330 4.239 -11.487 1.00 92.19 101 LYS A O 1
ATOM 806 N N . ILE A 1 102 ? -6.753 3.537 -9.393 1.00 87.75 102 ILE A N 1
ATOM 807 C CA . ILE A 1 102 ? -7.633 2.425 -9.727 1.00 87.75 102 ILE A CA 1
ATOM 808 C C . ILE A 1 102 ? -9.023 3.049 -9.869 1.00 87.75 102 ILE A C 1
ATOM 810 O O . ILE A 1 102 ? -9.527 3.670 -8.936 1.00 87.75 102 ILE A O 1
ATOM 814 N N . LYS A 1 103 ? -9.599 3.005 -11.073 1.00 67.94 103 LYS A N 1
ATOM 815 C CA . LYS A 1 103 ? -11.013 3.350 -11.237 1.00 67.94 103 LYS A CA 1
ATOM 816 C C . LYS A 1 103 ? -11.806 2.184 -10.646 1.00 67.94 103 LYS A C 1
ATOM 818 O O . LYS A 1 103 ? -11.668 1.080 -11.169 1.00 67.94 103 LYS A O 1
ATOM 823 N N . GLY A 1 104 ? -12.512 2.436 -9.545 1.00 54.16 104 GLY A N 1
ATOM 824 C CA . GLY A 1 104 ? -13.655 1.617 -9.141 1.00 54.16 104 GLY A CA 1
ATOM 825 C C . GLY A 1 104 ? -14.808 1.804 -10.115 1.00 54.16 104 GLY A C 1
ATOM 826 O O . GLY A 1 104 ? -14.852 2.887 -10.754 1.00 54.16 104 GLY A O 1
#

Secondary structure (DSSP, 8-state):
----PBP---HHHHHHHHHHHHHHSSPPP--BPPPPP-EEEEEEEETTEEEEHHHH-TTSTT--SEESSHHHHHHHHHHHHHHHHH-HHHHTT---EEEEE---

pLDDT: mean 86.84, std 12.14, range [34.41, 97.5]

Radius of gyration: 18.19 Å; chains: 1; bounding box: 43×24×50 Å

Foldseek 3Di:
DDPWDQDPDDPVRVVVQVVVCVVVDPDHDGHTDQDFFFKFKWFDPDVVDTDGVCVLCVVDPPQDRTHNDDVVVVVSVVVVVVVLVPDPVNVVVDTDIDMDGDDD

Sequence (104 aa):
MDNTKMAKLSDEDVEAIRSLEKKLGDKCLIAVEKGEAMYALEAKISPNVWEAIDKVYPEIKDLKAYYPDDETARLAKGALKSLLNSNKAYMKRKKPIRLRKIKG